Protein AF-A0A2U3KPT8-F1 (afdb_monomer_lite)

Sequence (68 aa):
MLDLAKLGGITVQSLLNKKSKTYKELGKELEESNELAVASFLVANPKAMIRPLVAGNNALIIGFKAGK

Secondary structure (DSSP, 8-state):
-HHHHHHTTS-GGGGB-TTSHHHHHH-GGGGSS-HHHHHHHHHH-GGGB-S-EEEETTEEEES-----

InterPro domains:
  IPR006660 Arsenate reductase-like [PF03960] (10-66)
  IPR006660 Arsenate reductase-like [PS51353] (1-68)
  IPR036249 Thioredoxin-like superfamily [SSF52833] (3-66)

Organism: NCBI:txid2043169

Foldseek 3Di:
DCVLCVLAVHQLLVFFDPVFPCCVVPNVVVNVPDSVVSVVSCVVPVSRTFDDWDDDPSHTDGHDDDDD

pLDDT: mean 88.96, std 6.55, range [50.09, 94.88]

Radius of gyration: 11.93 Å; chains: 1; bounding box: 24×35×30 Å

Structure (mmCIF, N/CA/C/O backbone):
data_AF-A0A2U3KPT8-F1
#
_entry.id   AF-A0A2U3KPT8-F1
#
loop_
_atom_site.group_PDB
_atom_site.id
_atom_site.type_symbol
_atom_site.label_atom_id
_atom_site.label_alt_id
_atom_site.label_comp_id
_atom_site.label_asym_id
_atom_site.label_entity_id
_atom_site.label_seq_id
_atom_site.pdbx_PDB_ins_code
_atom_site.Cartn_x
_atom_site.Cartn_y
_atom_site.Cartn_z
_atom_site.occupancy
_atom_site.B_iso_or_equiv
_atom_site.auth_seq_id
_atom_site.auth_comp_id
_atom_site.auth_asym_id
_atom_site.auth_atom_id
_atom_site.pdbx_PDB_model_num
ATOM 1 N N . MET A 1 1 ? 3.761 7.412 -7.975 1.00 80.19 1 MET A N 1
ATOM 2 C CA . MET A 1 1 ? 2.679 6.540 -7.448 1.00 80.19 1 MET A CA 1
ATOM 3 C C . MET A 1 1 ? 1.636 6.208 -8.488 1.00 80.19 1 MET A C 1
ATOM 5 O O . MET A 1 1 ? 1.395 5.028 -8.701 1.00 80.19 1 MET A O 1
ATOM 9 N N . LEU A 1 2 ? 1.086 7.207 -9.179 1.00 86.75 2 LEU A N 1
ATOM 10 C CA . LEU A 1 2 ? 0.182 6.975 -10.307 1.00 86.75 2 LEU A CA 1
ATOM 11 C C . LEU A 1 2 ? 0.849 6.152 -11.421 1.00 86.75 2 LEU A C 1
ATOM 13 O O . LEU A 1 2 ? 0.234 5.231 -11.938 1.00 86.75 2 LEU A O 1
ATOM 17 N N . ASP A 1 3 ? 2.127 6.402 -11.724 1.00 88.00 3 ASP A N 1
ATOM 18 C CA . ASP A 1 3 ? 2.870 5.637 -12.739 1.00 88.00 3 ASP A CA 1
ATOM 19 C C . ASP A 1 3 ? 3.069 4.166 -12.361 1.00 88.00 3 ASP A C 1
ATOM 21 O O . ASP A 1 3 ? 2.967 3.295 -13.215 1.00 88.00 3 ASP A O 1
ATOM 25 N N . LEU A 1 4 ? 3.284 3.872 -11.073 1.00 85.75 4 LEU A N 1
ATOM 26 C CA . LEU A 1 4 ? 3.373 2.497 -10.570 1.00 85.75 4 LEU A CA 1
ATOM 27 C C . LEU A 1 4 ? 2.027 1.784 -10.710 1.00 85.75 4 LEU A C 1
ATOM 29 O O . LEU A 1 4 ? 1.975 0.668 -11.216 1.00 85.75 4 LEU A O 1
ATOM 33 N N . ALA A 1 5 ? 0.939 2.440 -10.302 1.00 87.12 5 ALA A N 1
ATOM 34 C CA . ALA A 1 5 ? -0.402 1.882 -10.424 1.00 87.12 5 ALA A CA 1
ATOM 35 C C . ALA A 1 5 ? -0.757 1.601 -11.899 1.00 87.12 5 ALA A C 1
ATOM 37 O O . ALA A 1 5 ? -1.155 0.485 -12.234 1.00 87.12 5 ALA A O 1
ATOM 38 N N . LYS A 1 6 ? -0.470 2.558 -12.795 1.00 89.88 6 LYS A N 1
ATOM 39 C CA . LYS A 1 6 ? -0.602 2.393 -14.251 1.00 89.88 6 LYS A CA 1
ATOM 40 C C . LYS A 1 6 ? 0.231 1.228 -14.787 1.00 89.88 6 LYS A C 1
ATOM 42 O O . LYS A 1 6 ? -0.285 0.430 -15.559 1.00 89.88 6 LYS A O 1
ATOM 47 N N . LEU A 1 7 ? 1.487 1.102 -14.355 1.00 89.25 7 LEU A N 1
ATOM 48 C CA . LEU A 1 7 ? 2.388 0.020 -14.765 1.00 89.25 7 LEU A CA 1
ATOM 49 C C . LEU A 1 7 ? 1.885 -1.360 -14.307 1.00 89.25 7 LEU A C 1
ATOM 51 O O . LEU A 1 7 ? 2.095 -2.350 -14.997 1.00 89.25 7 LEU A O 1
ATOM 55 N N . GLY A 1 8 ? 1.184 -1.431 -13.175 1.00 85.75 8 GLY A N 1
ATOM 56 C CA . GLY A 1 8 ? 0.522 -2.649 -12.705 1.00 85.75 8 GLY A CA 1
ATOM 57 C C . GLY A 1 8 ? -0.872 -2.903 -13.279 1.00 85.75 8 GLY A C 1
ATOM 58 O O . GLY A 1 8 ? -1.457 -3.931 -12.952 1.00 85.75 8 GLY A O 1
ATOM 59 N N . GLY A 1 9 ? -1.434 -1.983 -14.072 1.00 88.75 9 GLY A N 1
ATOM 60 C CA . GLY A 1 9 ? -2.833 -2.056 -14.508 1.00 88.75 9 GLY A CA 1
ATOM 61 C C . GLY A 1 9 ? -3.836 -2.018 -13.346 1.00 88.75 9 GLY A C 1
ATOM 62 O O . GLY A 1 9 ? -4.928 -2.571 -13.457 1.00 88.75 9 GLY A O 1
ATOM 63 N N . ILE A 1 10 ? -3.459 -1.403 -12.221 1.00 89.94 10 ILE A N 1
ATOM 64 C CA . ILE A 1 10 ? -4.271 -1.305 -11.003 1.00 89.94 10 ILE A CA 1
ATOM 65 C C . ILE A 1 10 ? -4.573 0.154 -10.655 1.00 89.94 10 ILE A C 1
ATOM 67 O O . ILE A 1 10 ? -3.919 1.080 -11.130 1.00 89.94 10 ILE A O 1
ATOM 71 N N . THR A 1 11 ? -5.543 0.360 -9.768 1.00 91.62 11 THR A N 1
ATOM 72 C CA . THR A 1 11 ? -5.833 1.676 -9.187 1.00 91.62 11 THR A CA 1
ATOM 73 C C . THR A 1 11 ? -4.871 1.997 -8.047 1.00 91.62 11 THR A C 1
ATOM 75 O O . THR A 1 11 ? -4.376 1.096 -7.363 1.00 91.62 11 THR A O 1
ATOM 78 N N . VAL A 1 12 ? -4.618 3.280 -7.776 1.00 91.94 12 VAL A N 1
ATOM 79 C CA . VAL A 1 12 ? -3.695 3.659 -6.692 1.00 91.94 12 VAL A CA 1
ATOM 80 C C . VAL A 1 12 ? -4.235 3.262 -5.304 1.00 91.94 12 VAL A C 1
ATOM 82 O O . VAL A 1 12 ? -3.455 2.965 -4.401 1.00 91.94 12 VAL A O 1
ATOM 85 N N . GLN A 1 13 ? -5.561 3.166 -5.148 1.00 92.31 13 GLN A N 1
ATOM 86 C CA . GLN A 1 13 ? -6.236 2.656 -3.949 1.00 92.31 13 GLN A CA 1
ATOM 87 C C . GLN A 1 13 ? -5.849 1.203 -3.653 1.00 92.31 13 GLN A C 1
ATOM 89 O O . GLN A 1 13 ? -5.752 0.813 -2.491 1.00 92.31 13 GLN A O 1
ATOM 94 N N . SER A 1 14 ? -5.560 0.407 -4.686 1.00 91.44 14 SER A N 1
ATOM 95 C CA . SER A 1 14 ? -5.131 -0.989 -4.528 1.00 91.44 14 SER A CA 1
ATOM 96 C C . SER A 1 14 ? -3.761 -1.116 -3.848 1.00 91.44 14 SER A C 1
ATOM 98 O O . SER A 1 14 ? -3.413 -2.188 -3.360 1.00 91.44 14 SER A O 1
ATOM 100 N N . LEU A 1 15 ? -2.989 -0.025 -3.766 1.00 92.69 15 LEU A N 1
ATOM 101 C CA . LEU A 1 15 ? -1.722 0.024 -3.037 1.00 92.69 15 LEU A CA 1
ATOM 102 C C . LEU A 1 15 ? -1.909 0.253 -1.528 1.00 92.69 15 LEU A C 1
ATOM 104 O O . LEU A 1 15 ? -0.941 0.110 -0.782 1.00 92.69 15 LEU A O 1
ATOM 108 N N . LEU A 1 16 ? -3.114 0.590 -1.050 1.00 93.69 16 LEU A N 1
ATOM 109 C CA . LEU A 1 16 ? -3.383 0.828 0.371 1.00 93.69 16 LEU A CA 1
ATOM 110 C C . LEU A 1 16 ? -3.343 -0.478 1.174 1.00 93.69 16 LEU A C 1
ATOM 112 O O . LEU A 1 16 ? -4.090 -1.428 0.942 1.00 93.69 16 LEU A O 1
ATOM 116 N N . ASN A 1 17 ? -2.509 -0.507 2.207 1.00 94.31 17 ASN A N 1
ATOM 117 C CA . ASN A 1 17 ? -2.484 -1.589 3.175 1.00 94.31 17 ASN A CA 1
ATOM 118 C C . ASN A 1 17 ? -3.516 -1.338 4.278 1.00 94.31 17 ASN A C 1
ATOM 120 O O . ASN A 1 17 ? -3.189 -0.782 5.335 1.00 94.31 17 ASN A O 1
ATOM 124 N N . LYS A 1 18 ? -4.738 -1.849 4.071 1.00 91.88 18 LYS A N 1
ATOM 125 C CA . LYS A 1 18 ? -5.850 -1.744 5.035 1.00 91.88 18 LYS A CA 1
ATOM 126 C C . LYS A 1 18 ? -5.541 -2.334 6.420 1.00 91.88 18 LYS A C 1
ATOM 128 O O . LYS A 1 18 ? -6.190 -2.006 7.413 1.00 91.88 18 LYS A O 1
ATOM 133 N N . LYS A 1 19 ? -4.533 -3.210 6.516 1.00 91.44 19 LYS A N 1
ATOM 134 C CA . LYS A 1 19 ? -4.098 -3.815 7.784 1.00 91.44 19 LYS A CA 1
ATOM 135 C C . LYS A 1 19 ? -3.100 -2.945 8.550 1.00 91.44 19 LYS A C 1
ATOM 137 O O . LYS A 1 19 ? -2.937 -3.163 9.750 1.00 91.44 19 LYS A O 1
ATOM 142 N N . SER A 1 20 ? -2.452 -1.979 7.896 1.00 93.56 20 SER A N 1
ATOM 143 C CA . SER A 1 20 ? -1.459 -1.114 8.536 1.00 93.56 20 SER A CA 1
ATOM 144 C C . SER A 1 20 ? -2.095 -0.217 9.600 1.00 93.56 20 SER A C 1
ATOM 146 O O . SER A 1 20 ? -3.224 0.255 9.452 1.00 93.56 20 SER A O 1
ATOM 148 N N . LYS A 1 21 ? -1.351 0.039 10.681 1.00 94.88 21 LYS A N 1
ATOM 149 C CA . LYS A 1 21 ? -1.773 0.980 11.726 1.00 94.88 21 LYS A CA 1
ATOM 150 C C . LYS A 1 21 ? -1.977 2.384 11.139 1.00 94.88 21 LYS A C 1
ATOM 152 O O . LYS A 1 21 ? -3.026 2.977 11.345 1.00 94.88 21 LYS A O 1
ATOM 157 N N . THR A 1 22 ? -1.035 2.838 10.311 1.00 93.19 22 THR A N 1
ATOM 158 C CA . THR A 1 22 ? -1.079 4.153 9.658 1.00 93.19 22 THR A CA 1
ATOM 159 C C . THR A 1 22 ? -2.327 4.345 8.796 1.00 93.19 22 THR A C 1
ATOM 161 O O . THR A 1 22 ? -2.957 5.390 8.882 1.00 93.19 22 THR A O 1
ATOM 164 N N . TYR A 1 23 ? -2.749 3.337 8.025 1.00 93.88 23 TYR A N 1
ATOM 165 C CA . TYR A 1 23 ? -4.015 3.412 7.290 1.00 93.88 23 TYR A CA 1
ATOM 166 C C . TYR A 1 23 ? -5.224 3.520 8.224 1.00 93.88 23 TYR A C 1
ATOM 168 O O . TYR A 1 23 ? -6.109 4.340 8.010 1.00 93.88 23 TYR A O 1
ATOM 176 N N . LYS A 1 24 ? -5.261 2.704 9.283 1.00 93.69 24 LYS A N 1
ATOM 177 C CA . LYS A 1 24 ? -6.386 2.681 10.229 1.00 93.69 24 LYS A CA 1
ATOM 178 C C . LYS A 1 24 ? -6.548 3.990 11.004 1.00 93.69 24 LYS A C 1
ATOM 180 O O . LYS A 1 24 ? -7.671 4.291 11.403 1.00 93.69 24 LYS A O 1
ATOM 185 N N . GLU A 1 25 ? -5.455 4.707 11.242 1.00 92.75 25 GLU A N 1
ATOM 186 C CA . GLU A 1 25 ? -5.446 5.975 11.977 1.00 92.75 25 GLU A CA 1
ATOM 187 C C . GLU A 1 25 ? -5.634 7.193 11.065 1.00 92.75 25 GLU A C 1
ATOM 189 O O . GLU A 1 25 ? -6.334 8.115 11.458 1.00 92.75 25 GLU A O 1
ATOM 194 N N . LEU A 1 26 ? -5.040 7.196 9.865 1.00 90.50 26 LEU A N 1
ATOM 195 C CA . LEU A 1 26 ? -4.918 8.403 9.030 1.00 90.50 26 LEU A CA 1
ATOM 196 C C . LEU A 1 26 ? -5.509 8.274 7.619 1.00 90.50 26 LEU A C 1
ATOM 198 O O . LEU A 1 26 ? -5.526 9.251 6.883 1.00 90.50 26 LEU A O 1
ATOM 202 N N . GLY A 1 27 ? -5.911 7.072 7.197 1.00 84.06 27 GLY A N 1
ATOM 203 C CA . GLY A 1 27 ? -6.232 6.788 5.795 1.00 84.06 27 GLY A CA 1
ATOM 204 C C . GLY A 1 27 ? -7.603 6.171 5.539 1.00 84.06 27 GLY A C 1
ATOM 205 O O . GLY A 1 27 ? -7.886 5.825 4.399 1.00 84.06 27 GLY A O 1
ATOM 206 N N . LYS A 1 28 ? -8.457 6.009 6.557 1.00 81.69 28 LYS A N 1
ATOM 207 C CA . LYS A 1 28 ? -9.766 5.343 6.406 1.00 81.69 28 LYS A CA 1
ATOM 208 C C . LYS A 1 28 ? -10.692 6.036 5.402 1.00 81.69 28 LYS A C 1
ATOM 210 O O . LYS A 1 28 ? -11.381 5.353 4.659 1.00 81.69 28 LYS A O 1
ATOM 215 N N . GLU A 1 29 ? -10.675 7.362 5.365 1.00 86.31 29 GLU A N 1
ATOM 216 C CA . GLU A 1 29 ? -11.475 8.188 4.445 1.00 86.31 29 GLU A CA 1
ATOM 217 C C . GLU A 1 29 ? -10.922 8.229 3.007 1.00 86.31 29 GLU A C 1
ATOM 219 O O . GLU A 1 29 ? -11.572 8.712 2.081 1.00 86.31 29 GLU A O 1
ATOM 224 N N . LEU A 1 30 ? -9.717 7.695 2.787 1.00 84.62 30 LEU A N 1
ATOM 225 C CA . LEU A 1 30 ? -9.050 7.752 1.486 1.00 84.62 30 LEU A CA 1
ATOM 226 C C . LEU A 1 30 ? -9.558 6.708 0.490 1.00 84.62 30 LEU A C 1
ATOM 228 O O . LEU A 1 30 ? -9.265 6.816 -0.697 1.00 84.62 30 LEU A O 1
ATOM 232 N N . GLU A 1 31 ? -10.316 5.713 0.948 1.00 77.31 31 GLU A N 1
ATOM 233 C CA . GLU A 1 31 ? -10.896 4.685 0.078 1.00 77.31 31 GLU A CA 1
ATOM 234 C C . GLU A 1 31 ? -11.911 5.277 -0.912 1.00 77.31 31 GLU A C 1
ATOM 236 O O . GLU A 1 31 ? -11.974 4.850 -2.062 1.00 77.31 31 GLU A O 1
ATOM 241 N N . GLU A 1 32 ? -12.630 6.314 -0.480 1.00 82.38 32 GLU A N 1
ATOM 242 C CA . GLU A 1 32 ? -13.632 7.042 -1.267 1.00 82.38 32 GLU A CA 1
ATOM 243 C C . GLU A 1 32 ? -13.065 8.337 -1.882 1.00 82.38 32 GLU A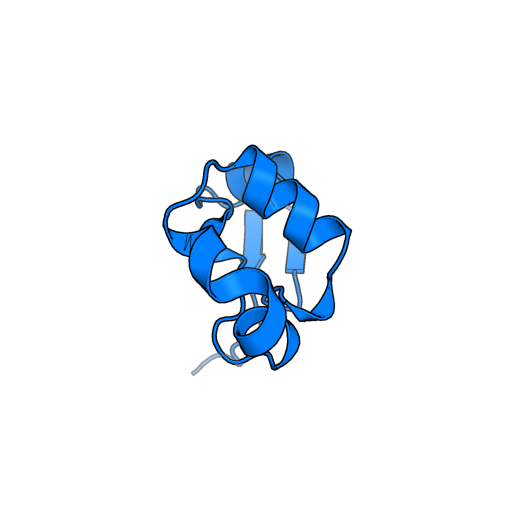 C 1
ATOM 245 O O . GLU A 1 32 ? -13.762 9.075 -2.576 1.00 82.38 32 GLU A O 1
ATOM 250 N N . SER A 1 33 ? -11.783 8.625 -1.637 1.00 84.38 33 SER A N 1
ATOM 251 C CA . SER A 1 33 ? -11.111 9.837 -2.106 1.00 84.38 33 SER A CA 1
ATOM 252 C C . SER A 1 33 ? -10.557 9.697 -3.527 1.00 84.38 33 SER A C 1
ATOM 254 O O . SER A 1 33 ? -10.374 8.604 -4.069 1.00 84.38 33 SER A O 1
ATOM 256 N N . ASN A 1 34 ? -10.228 10.842 -4.133 1.00 90.31 34 ASN A N 1
ATOM 257 C CA . ASN A 1 34 ? -9.611 10.884 -5.457 1.00 90.31 34 ASN A CA 1
ATOM 258 C C . ASN A 1 34 ? -8.196 10.265 -5.467 1.00 90.31 34 ASN A C 1
ATOM 260 O O . ASN A 1 34 ? -7.474 10.287 -4.468 1.00 90.31 34 ASN A O 1
ATOM 264 N N . GLU A 1 35 ? -7.768 9.755 -6.626 1.00 90.38 35 GLU A N 1
ATOM 265 C CA . GLU A 1 35 ? -6.473 9.070 -6.771 1.00 90.38 35 GLU A CA 1
ATOM 266 C C . GLU A 1 35 ? -5.267 9.955 -6.408 1.00 90.38 35 GLU A C 1
ATOM 268 O O . GLU A 1 35 ? -4.260 9.458 -5.903 1.00 90.38 35 GLU A O 1
ATOM 273 N N . LEU A 1 36 ? -5.350 11.273 -6.614 1.00 92.00 36 LEU A N 1
ATOM 274 C CA . LEU A 1 36 ? -4.273 12.205 -6.265 1.00 92.00 36 LEU A CA 1
ATOM 275 C C . LEU A 1 36 ? -4.076 12.320 -4.747 1.00 92.00 36 LEU A C 1
ATOM 277 O O . LEU A 1 36 ? -2.935 12.348 -4.276 1.00 92.00 36 LEU A O 1
ATOM 281 N N . ALA A 1 37 ? -5.166 12.340 -3.981 1.00 92.38 37 ALA A N 1
ATOM 282 C CA . ALA A 1 37 ? -5.146 12.371 -2.525 1.00 92.38 37 ALA A CA 1
ATOM 283 C C . ALA A 1 37 ? -4.547 11.076 -1.971 1.00 92.38 37 ALA A C 1
ATOM 285 O O . ALA A 1 37 ? -3.654 11.114 -1.125 1.00 92.38 37 ALA A O 1
ATOM 286 N N . VAL A 1 38 ? -4.952 9.928 -2.523 1.00 93.38 38 VAL A N 1
ATOM 287 C CA . VAL A 1 38 ? -4.398 8.626 -2.134 1.00 93.38 38 VAL A CA 1
ATOM 288 C C . VAL A 1 38 ? -2.912 8.523 -2.483 1.00 93.38 38 VAL A 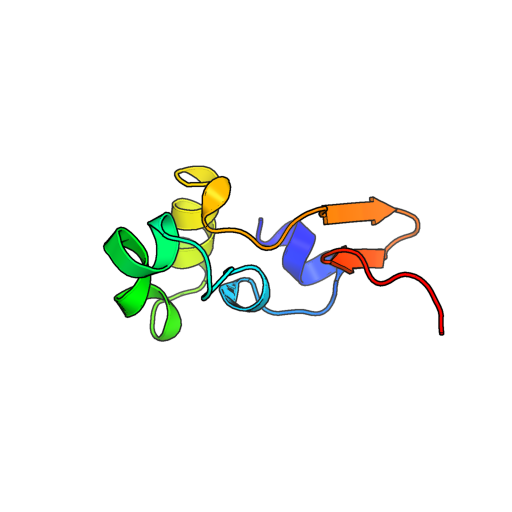C 1
ATOM 290 O O . VAL A 1 38 ? -2.111 8.088 -1.656 1.00 93.38 38 VAL A O 1
ATOM 293 N N . ALA A 1 39 ? -2.509 8.969 -3.676 1.00 93.00 39 ALA A N 1
ATOM 294 C CA . ALA A 1 39 ? -1.106 8.991 -4.077 1.00 93.00 39 ALA A CA 1
ATOM 295 C C . ALA A 1 39 ? -0.259 9.869 -3.142 1.00 93.00 39 ALA A C 1
ATOM 297 O O . ALA A 1 39 ? 0.800 9.435 -2.689 1.00 93.00 39 ALA A O 1
ATOM 298 N N . SER A 1 40 ? -0.745 11.070 -2.820 1.00 94.06 40 SER A N 1
ATOM 299 C CA . SER A 1 40 ? -0.080 12.002 -1.902 1.00 94.06 40 SER A CA 1
ATOM 300 C C . SER A 1 40 ? 0.047 11.410 -0.499 1.00 94.06 40 SER A C 1
ATOM 302 O O . SER A 1 40 ? 1.119 11.455 0.104 1.00 94.06 40 SER A O 1
ATOM 304 N N . PHE A 1 41 ? -1.015 10.770 -0.006 1.00 94.50 41 PHE A N 1
ATOM 305 C CA . PHE A 1 41 ? -1.002 10.086 1.281 1.00 94.50 41 PHE A CA 1
ATOM 306 C C . PHE A 1 41 ? 0.018 8.950 1.329 1.00 94.50 41 PHE A C 1
ATOM 308 O O . PHE A 1 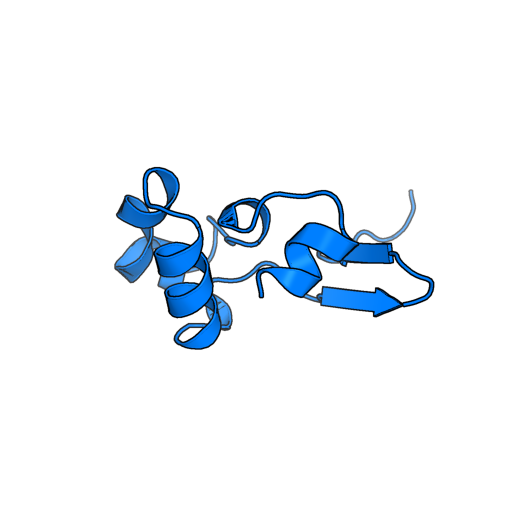41 ? 0.762 8.858 2.299 1.00 94.50 41 PHE A O 1
ATOM 315 N N . LEU A 1 42 ? 0.082 8.099 0.300 1.00 93.50 42 LEU A N 1
ATOM 316 C CA . LEU A 1 42 ? 1.022 6.975 0.243 1.00 93.50 42 LEU A CA 1
ATOM 317 C C . LEU A 1 42 ? 2.483 7.442 0.191 1.00 93.50 42 LEU A C 1
ATOM 319 O O . LEU A 1 42 ? 3.345 6.800 0.791 1.00 93.50 42 LEU A O 1
ATOM 323 N N . VAL A 1 43 ? 2.758 8.563 -0.485 1.00 92.56 43 VAL A N 1
ATOM 324 C CA . VAL A 1 43 ? 4.087 9.196 -0.504 1.00 92.56 43 VAL A CA 1
ATOM 325 C C . VAL A 1 43 ? 4.455 9.729 0.883 1.00 92.56 43 VAL A C 1
ATOM 327 O O . VAL A 1 43 ? 5.560 9.474 1.357 1.00 92.56 43 VAL A O 1
ATOM 330 N N . ALA A 1 44 ? 3.524 10.407 1.560 1.00 94.62 44 ALA A N 1
ATOM 331 C CA . ALA A 1 44 ? 3.734 10.911 2.917 1.00 94.62 44 ALA A CA 1
ATOM 332 C C . ALA A 1 44 ? 3.796 9.789 3.972 1.00 94.62 44 ALA A C 1
ATOM 334 O O . ALA A 1 44 ? 4.480 9.915 4.986 1.00 94.62 44 ALA A O 1
ATOM 335 N N . ASN A 1 45 ? 3.110 8.669 3.729 1.00 94.44 45 ASN A N 1
ATOM 336 C CA . ASN A 1 45 ? 2.952 7.562 4.667 1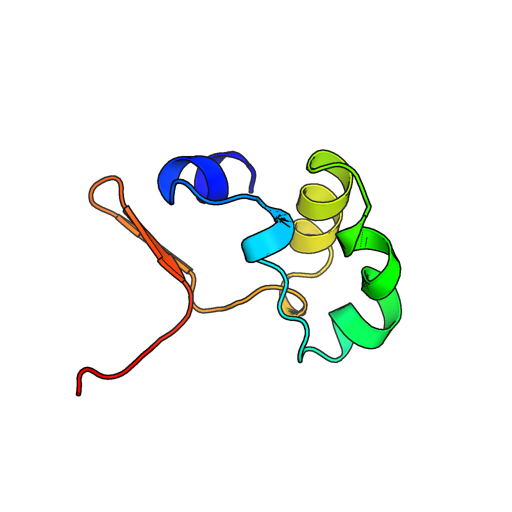.00 94.44 45 ASN A CA 1
ATOM 337 C C . ASN A 1 45 ? 3.288 6.199 4.028 1.00 94.44 45 ASN A C 1
ATOM 339 O O . ASN A 1 45 ? 2.406 5.344 3.904 1.00 94.44 45 ASN A O 1
ATOM 343 N N . PRO A 1 46 ? 4.563 5.897 3.712 1.00 92.25 46 PRO A N 1
ATOM 344 C CA . PRO A 1 46 ? 4.927 4.651 3.024 1.00 92.25 46 PRO A CA 1
ATOM 345 C C . PRO A 1 46 ? 4.556 3.365 3.786 1.00 92.25 46 PRO A C 1
ATOM 347 O O . PRO A 1 46 ? 4.398 2.301 3.192 1.00 92.25 46 PRO A O 1
ATOM 350 N N . LYS A 1 47 ? 4.390 3.435 5.117 1.00 93.12 47 LYS A N 1
ATOM 351 C CA . LYS A 1 47 ? 3.924 2.305 5.949 1.00 93.12 47 LYS A CA 1
ATOM 352 C C . LYS A 1 47 ? 2.454 1.945 5.708 1.00 93.12 47 LYS A C 1
ATOM 354 O O . LYS A 1 47 ? 2.054 0.827 6.034 1.00 93.12 47 LYS A O 1
ATOM 359 N N . ALA A 1 48 ? 1.672 2.871 5.154 1.00 94.38 48 ALA A N 1
ATOM 360 C CA . ALA A 1 48 ? 0.283 2.647 4.781 1.00 94.38 48 ALA A CA 1
ATOM 361 C C . ALA A 1 48 ? 0.129 1.924 3.435 1.00 94.38 48 ALA A C 1
ATOM 363 O O . ALA A 1 48 ? -0.992 1.672 3.006 1.00 94.38 48 ALA A O 1
ATOM 364 N N . MET A 1 49 ? 1.237 1.559 2.790 1.00 94.62 49 MET A N 1
ATOM 365 C CA . MET A 1 49 ? 1.270 0.911 1.487 1.00 94.62 49 MET A CA 1
ATOM 366 C C . MET A 1 49 ? 1.518 -0.601 1.583 1.00 94.62 49 MET A C 1
ATOM 368 O O . MET A 1 49 ? 2.221 -1.075 2.483 1.00 94.62 49 MET A O 1
ATOM 372 N N . ILE A 1 50 ? 0.967 -1.375 0.644 1.00 93.44 50 ILE A N 1
ATOM 373 C CA . ILE A 1 50 ? 1.309 -2.790 0.466 1.00 93.44 50 ILE A CA 1
ATOM 374 C C . ILE A 1 50 ? 2.739 -2.885 -0.070 1.00 93.44 50 ILE A C 1
ATOM 376 O O . ILE A 1 50 ? 3.120 -2.191 -1.007 1.00 93.44 50 ILE A O 1
ATOM 380 N N . ARG A 1 51 ? 3.544 -3.748 0.550 1.00 91.62 51 ARG A N 1
ATOM 381 C CA . ARG A 1 51 ? 4.975 -3.900 0.266 1.00 91.62 51 ARG A CA 1
ATOM 382 C C . ARG A 1 51 ? 5.394 -5.376 0.354 1.00 91.62 51 ARG A C 1
ATOM 384 O O . ARG A 1 51 ? 4.764 -6.105 1.125 1.00 91.62 51 ARG A O 1
ATOM 391 N N . PRO A 1 52 ? 6.453 -5.815 -0.351 1.00 92.19 52 PRO A N 1
ATOM 392 C CA . PRO A 1 52 ? 7.291 -5.044 -1.282 1.00 92.19 52 PRO A CA 1
ATOM 393 C C . PRO A 1 52 ? 6.540 -4.600 -2.548 1.00 92.19 52 PRO A C 1
ATOM 395 O O . PRO A 1 52 ? 5.504 -5.164 -2.882 1.00 92.19 52 PRO A O 1
ATOM 398 N N . LEU A 1 53 ? 7.060 -3.572 -3.220 1.00 91.25 53 LEU A N 1
ATOM 399 C CA . LEU A 1 53 ? 6.675 -3.207 -4.583 1.00 91.25 53 LEU A CA 1
ATOM 400 C C . LEU A 1 53 ? 7.887 -3.446 -5.475 1.00 91.25 53 LEU A C 1
ATOM 402 O O . LEU A 1 53 ? 8.946 -2.872 -5.223 1.00 91.25 53 LEU A O 1
ATOM 406 N N . VAL A 1 54 ? 7.743 -4.297 -6.486 1.00 91.12 54 VAL A N 1
ATOM 407 C CA . VAL A 1 54 ? 8.818 -4.596 -7.439 1.00 91.12 54 VAL A CA 1
ATOM 408 C C . VAL A 1 54 ? 8.329 -4.225 -8.828 1.00 91.12 54 VAL A C 1
ATOM 410 O O . VAL A 1 54 ? 7.373 -4.817 -9.321 1.00 91.12 54 VAL A O 1
ATOM 413 N N . ALA A 1 55 ? 8.969 -3.230 -9.437 1.00 8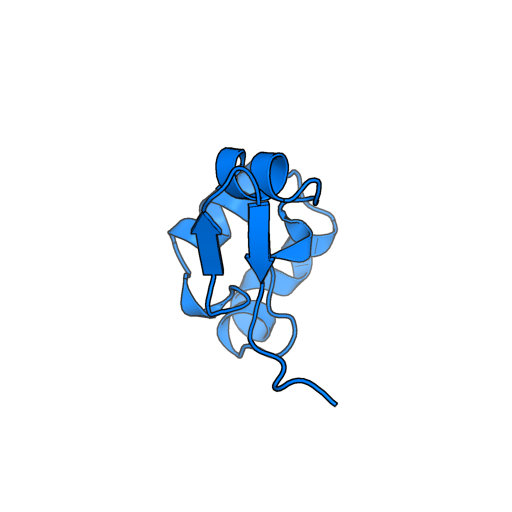9.88 55 ALA A N 1
ATOM 414 C CA . ALA A 1 55 ? 8.691 -2.803 -10.801 1.00 89.88 55 ALA A CA 1
ATOM 415 C C . ALA A 1 55 ? 9.813 -3.291 -11.723 1.00 89.88 55 ALA A C 1
ATOM 417 O O . ALA A 1 55 ? 10.988 -3.037 -11.462 1.00 89.88 55 ALA A O 1
ATOM 418 N N . GLY A 1 56 ? 9.452 -3.989 -12.795 1.00 86.69 56 GLY A N 1
ATOM 419 C CA . GLY A 1 56 ? 10.397 -4.500 -13.786 1.00 86.69 56 GLY A CA 1
ATOM 420 C C . GLY A 1 56 ? 9.665 -5.168 -14.944 1.00 86.69 56 GLY A C 1
ATOM 421 O O . GLY A 1 56 ? 8.541 -5.626 -14.773 1.00 86.69 56 GLY A O 1
ATOM 422 N N . ASN A 1 57 ? 10.279 -5.204 -16.130 1.00 84.69 57 ASN A N 1
ATOM 423 C CA . ASN A 1 57 ? 9.696 -5.807 -17.339 1.00 84.69 57 ASN A CA 1
ATOM 424 C C . ASN A 1 57 ? 8.250 -5.349 -17.626 1.00 84.69 57 ASN A C 1
ATOM 426 O O . ASN A 1 57 ? 7.392 -6.168 -17.942 1.00 84.69 57 ASN A O 1
ATOM 430 N N . ASN A 1 58 ? 7.969 -4.046 -17.480 1.00 82.50 58 ASN A N 1
ATOM 431 C CA . ASN A 1 58 ? 6.625 -3.475 -17.649 1.00 82.50 58 ASN A CA 1
ATOM 432 C C . ASN A 1 58 ? 5.539 -4.066 -16.722 1.00 82.50 58 ASN A C 1
ATOM 434 O O . ASN A 1 58 ? 4.354 -3.916 -17.001 1.00 82.50 58 ASN A O 1
ATOM 438 N N . ALA A 1 59 ? 5.930 -4.702 -15.616 1.00 85.88 59 ALA A N 1
ATOM 439 C CA . ALA A 1 59 ? 5.028 -5.290 -14.636 1.00 85.88 59 ALA A CA 1
ATOM 440 C C . ALA A 1 59 ? 5.315 -4.775 -13.219 1.00 85.88 59 ALA A C 1
ATOM 442 O O . ALA A 1 59 ? 6.461 -4.494 -12.849 1.00 85.88 59 ALA A O 1
ATOM 443 N N . LEU A 1 60 ? 4.251 -4.659 -12.420 1.00 89.19 60 LEU A N 1
ATOM 444 C CA . LEU A 1 60 ? 4.322 -4.323 -11.002 1.00 89.19 60 LEU A CA 1
ATOM 445 C C . LEU A 1 60 ? 3.898 -5.538 -10.179 1.00 89.19 60 LEU A C 1
ATOM 447 O O . LEU A 1 60 ? 2.754 -5.980 -10.251 1.00 89.19 60 LEU A O 1
ATOM 451 N N . ILE A 1 61 ? 4.809 -6.043 -9.353 1.00 89.31 61 ILE A N 1
ATOM 452 C CA . ILE A 1 61 ? 4.513 -7.065 -8.351 1.00 89.31 61 ILE A CA 1
ATOM 453 C C . ILE A 1 61 ? 4.229 -6.363 -7.025 1.00 89.31 61 ILE A C 1
ATOM 455 O O . ILE A 1 61 ? 5.025 -5.542 -6.558 1.00 89.31 61 ILE A O 1
ATOM 459 N N . ILE A 1 62 ? 3.089 -6.702 -6.420 1.00 91.31 62 ILE A N 1
ATOM 460 C CA . ILE A 1 62 ? 2.600 -6.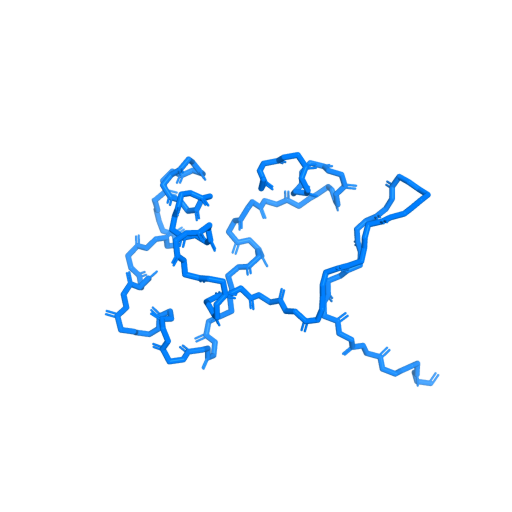101 -5.178 1.00 91.31 62 ILE A CA 1
ATOM 461 C C . ILE A 1 62 ? 2.579 -7.154 -4.078 1.00 91.31 62 ILE A C 1
ATOM 463 O O . ILE A 1 62 ? 1.909 -8.182 -4.183 1.00 91.31 62 ILE A O 1
ATOM 467 N N . GLY A 1 63 ? 3.278 -6.863 -2.986 1.00 89.00 63 GLY A N 1
ATOM 468 C CA . GLY A 1 63 ? 3.443 -7.794 -1.884 1.00 89.00 63 GLY A CA 1
ATOM 469 C C . GLY A 1 63 ? 4.362 -8.959 -2.245 1.00 89.00 63 GLY A C 1
ATOM 470 O O . GLY A 1 63 ? 5.079 -8.952 -3.243 1.00 89.00 63 GLY A O 1
ATOM 471 N N . PHE A 1 64 ? 4.357 -9.969 -1.386 1.00 88.50 64 PHE A N 1
ATOM 472 C CA . PHE A 1 64 ? 5.081 -11.211 -1.606 1.00 88.50 64 PHE A CA 1
ATOM 473 C C . PHE A 1 64 ? 4.148 -12.380 -1.324 1.00 88.50 64 PHE A C 1
ATOM 475 O O . PHE A 1 64 ? 3.482 -12.423 -0.287 1.00 88.50 64 PHE A O 1
ATOM 482 N N . LYS A 1 65 ? 4.126 -13.340 -2.243 1.00 82.19 65 LYS A N 1
ATOM 483 C CA . LYS A 1 65 ? 3.466 -14.626 -2.066 1.00 82.19 65 LYS A CA 1
ATOM 484 C C . LYS A 1 65 ? 4.446 -15.686 -2.542 1.00 82.19 65 LYS A C 1
ATOM 486 O O . LYS A 1 65 ? 4.711 -15.767 -3.738 1.00 82.19 65 LYS A O 1
ATOM 491 N N . ALA A 1 66 ? 5.004 -16.456 -1.609 1.00 79.81 66 ALA A N 1
ATOM 492 C CA . ALA A 1 66 ? 5.758 -17.649 -1.973 1.00 79.81 66 ALA A CA 1
ATOM 493 C C . ALA A 1 66 ? 4.834 -18.541 -2.814 1.00 79.81 66 ALA A C 1
ATOM 495 O O . ALA A 1 66 ? 3.659 -18.703 -2.463 1.00 79.81 66 ALA A O 1
ATOM 496 N N . GLY A 1 67 ? 5.334 -19.019 -3.957 1.00 75.56 67 GLY A N 1
ATOM 497 C CA . GLY A 1 67 ? 4.585 -19.912 -4.837 1.00 75.56 67 GLY A CA 1
ATOM 498 C C . GLY A 1 67 ? 3.986 -21.066 -4.034 1.00 75.56 67 GLY A C 1
ATOM 499 O O . GLY A 1 67 ? 4.612 -21.549 -3.090 1.00 75.56 67 GLY A O 1
ATOM 500 N N . LYS A 1 68 ? 2.747 -21.435 -4.364 1.00 50.09 68 LYS A N 1
ATOM 501 C CA . LYS A 1 68 ? 2.215 -22.733 -3.949 1.00 50.09 68 LYS A CA 1
ATOM 502 C C . LYS A 1 68 ? 2.989 -23.834 -4.654 1.00 50.09 68 LYS A C 1
ATOM 504 O O . LYS A 1 68 ? 3.306 -23.614 -5.844 1.00 50.09 68 LYS A O 1
#